Protein AF-A0A6J4NUJ6-F1 (afdb_monomer_lite)

Radius of gyration: 18.89 Å; chains: 1; bounding box: 30×13×58 Å

Organism: NCBI:txid349277

pLDDT: mean 87.41, std 11.3, range [56.84, 98.62]

InterPro domains:
  IPR001343 RTX calcium-binding nonapeptide repeat [PF00353] (29-56)
  IPR011049 Serralysin-like metalloprotease, C-terminal [SSF51120] (19-55)

Structure (mmCIF, N/CA/C/O backbone):
data_AF-A0A6J4NUJ6-F1
#
_entry.id   AF-A0A6J4NUJ6-F1
#
loop_
_atom_site.group_PDB
_atom_site.id
_atom_site.type_symbol
_atom_site.label_atom_id
_atom_site.label_alt_id
_atom_site.label_comp_id
_atom_site.label_asym_id
_atom_site.label_entity_id
_atom_site.label_seq_id
_atom_site.pdbx_PDB_ins_code
_atom_site.Cartn_x
_atom_site.Cartn_y
_atom_site.Cartn_z
_atom_site.occupancy
_atom_site.B_iso_or_equiv
_atom_site.auth_seq_id
_atom_site.auth_comp_id
_atom_site.auth_asym_id
_atom_site.auth_atom_id
_atom_site.pdbx_PDB_model_num
ATOM 1 N N . MET A 1 1 ? -13.004 0.398 45.077 1.00 61.19 1 MET A N 1
ATOM 2 C CA . MET A 1 1 ? -13.696 -0.654 44.297 1.00 61.19 1 MET A CA 1
ATOM 3 C C . MET A 1 1 ? -14.535 -0.096 43.142 1.00 61.19 1 MET A C 1
ATOM 5 O O . MET A 1 1 ? -14.323 -0.533 42.024 1.00 61.19 1 MET A O 1
ATOM 9 N N . ARG A 1 2 ? -15.417 0.905 43.340 1.00 73.31 2 ARG A N 1
ATOM 10 C CA . ARG A 1 2 ? -16.219 1.494 42.234 1.00 73.31 2 ARG A CA 1
ATOM 11 C C . ARG A 1 2 ? -15.392 2.241 41.170 1.00 73.31 2 ARG A C 1
ATOM 13 O O . ARG A 1 2 ? -15.607 2.049 39.984 1.00 73.31 2 ARG A O 1
ATOM 20 N N . ARG A 1 3 ? -14.408 3.046 41.593 1.00 74.38 3 ARG A N 1
ATOM 21 C CA . ARG A 1 3 ? -13.494 3.775 40.686 1.00 74.38 3 ARG A CA 1
ATOM 22 C C . ARG A 1 3 ? -12.533 2.853 39.934 1.00 74.38 3 ARG A C 1
ATOM 24 O O . ARG A 1 3 ? -12.306 3.043 38.750 1.00 74.38 3 ARG A O 1
ATOM 31 N N . THR A 1 4 ? -11.999 1.844 40.619 1.00 79.44 4 THR A N 1
ATOM 32 C CA . THR A 1 4 ? -11.104 0.844 40.022 1.00 79.44 4 THR A CA 1
ATOM 33 C C . THR A 1 4 ? -11.836 -0.060 39.031 1.00 79.44 4 THR A C 1
ATOM 35 O O . THR A 1 4 ? -11.288 -0.350 37.977 1.00 79.44 4 THR A O 1
ATOM 38 N N . GLY A 1 5 ? -13.089 -0.438 39.317 1.00 83.56 5 GLY A N 1
ATOM 39 C CA . GLY A 1 5 ? -13.942 -1.144 38.355 1.00 83.56 5 GLY A CA 1
ATOM 40 C C . GLY A 1 5 ? -14.222 -0.312 37.102 1.00 83.56 5 GLY A C 1
ATOM 41 O O . GLY A 1 5 ? -14.059 -0.817 35.999 1.00 83.56 5 GLY A O 1
ATOM 42 N N . LEU A 1 6 ? -14.544 0.977 37.271 1.00 89.25 6 LEU A N 1
ATOM 43 C CA . LEU A 1 6 ? -14.779 1.895 36.150 1.00 89.25 6 LEU A CA 1
ATOM 44 C C . LEU A 1 6 ? -13.533 2.077 35.269 1.00 89.25 6 LEU A C 1
ATOM 46 O O . LEU A 1 6 ? -13.637 2.061 34.044 1.00 89.25 6 LEU A O 1
ATOM 50 N N . LEU A 1 7 ? -12.357 2.212 35.890 1.00 89.75 7 LEU A N 1
ATOM 51 C CA . LEU A 1 7 ? -11.079 2.282 35.180 1.00 89.75 7 LEU A CA 1
ATOM 52 C C . LEU A 1 7 ? -10.843 1.019 34.351 1.00 89.75 7 LEU A C 1
ATOM 54 O O . LEU A 1 7 ? -10.614 1.132 33.157 1.00 89.75 7 LEU A O 1
ATOM 58 N N . LEU A 1 8 ? -10.990 -0.172 34.938 1.00 90.44 8 LEU A N 1
ATOM 59 C CA . LEU A 1 8 ? -10.809 -1.436 34.215 1.00 90.44 8 LEU A CA 1
ATOM 60 C C . LEU A 1 8 ? -11.775 -1.582 33.032 1.00 90.44 8 LEU A C 1
ATOM 62 O O . LEU A 1 8 ? -11.356 -1.991 31.951 1.00 90.44 8 LEU A O 1
ATOM 66 N N . THR A 1 9 ? -13.046 -1.207 33.204 1.00 93.00 9 THR A N 1
ATOM 67 C CA . THR A 1 9 ? -14.023 -1.234 32.105 1.00 93.00 9 THR A CA 1
ATOM 68 C C . THR A 1 9 ? -13.692 -0.229 31.006 1.00 93.00 9 THR A C 1
ATOM 70 O O . THR A 1 9 ? -13.811 -0.558 29.830 1.00 93.00 9 THR A O 1
ATOM 73 N N . ALA A 1 10 ? -13.233 0.973 31.363 1.00 91.56 10 ALA A N 1
ATOM 74 C CA . ALA A 1 10 ? -12.833 1.984 30.389 1.00 91.56 10 ALA A CA 1
ATOM 75 C C . ALA A 1 10 ? -11.598 1.534 29.594 1.00 91.56 10 ALA A C 1
ATOM 77 O O . ALA A 1 10 ? -11.575 1.666 28.372 1.00 91.56 10 ALA A O 1
ATOM 78 N N . THR A 1 11 ? -10.608 0.932 30.261 1.00 91.56 11 THR A N 1
ATOM 79 C CA . THR A 1 11 ? -9.425 0.376 29.595 1.00 91.56 11 THR A CA 1
ATOM 80 C C . THR A 1 11 ? -9.806 -0.773 28.665 1.00 91.56 11 THR A C 1
ATOM 82 O O . THR A 1 11 ? -9.341 -0.813 27.531 1.00 91.56 11 THR A O 1
ATOM 85 N N . ALA A 1 12 ? -10.690 -1.678 29.095 1.00 88.62 12 ALA A N 1
ATOM 86 C CA . ALA A 1 12 ? -11.160 -2.779 28.255 1.00 88.62 12 ALA A CA 1
ATOM 87 C C . ALA A 1 12 ? -11.899 -2.279 26.999 1.00 88.62 12 ALA A C 1
ATOM 89 O O . ALA A 1 12 ? -11.633 -2.763 25.901 1.00 88.62 12 ALA A O 1
ATOM 90 N N . LEU A 1 13 ? -12.768 -1.272 27.137 1.00 86.81 13 LEU A N 1
ATOM 91 C CA . LEU A 1 13 ? -13.467 -0.650 26.007 1.00 86.81 13 LEU A CA 1
ATOM 92 C C . LEU A 1 13 ? -12.500 0.032 25.031 1.00 86.81 13 LEU A C 1
ATOM 94 O O . LEU A 1 13 ? -12.664 -0.100 23.820 1.00 86.81 13 LEU A O 1
ATOM 98 N N . LEU A 1 14 ? -11.470 0.713 25.542 1.00 85.19 14 LEU A N 1
ATOM 99 C CA . LEU A 1 14 ? -10.451 1.351 24.708 1.00 85.19 14 LEU A CA 1
ATOM 100 C C . LEU A 1 14 ? -9.652 0.321 23.893 1.00 85.19 14 LEU A C 1
ATOM 102 O O . LEU A 1 14 ? -9.418 0.531 22.706 1.00 85.19 14 LEU A O 1
ATOM 106 N N . MET A 1 15 ? -9.284 -0.811 24.500 1.00 82.69 15 MET A N 1
ATOM 107 C CA . MET A 1 15 ? -8.567 -1.892 23.810 1.00 82.69 15 MET A CA 1
ATOM 108 C C . MET A 1 15 ? -9.413 -2.517 22.693 1.00 82.69 15 MET A C 1
ATOM 110 O O . MET A 1 15 ? -8.894 -2.794 21.615 1.00 82.69 15 MET A O 1
ATOM 114 N N . VAL A 1 16 ? -10.721 -2.692 22.917 1.00 82.50 16 VAL A N 1
ATOM 115 C CA . VAL A 1 16 ? -11.653 -3.185 21.886 1.00 82.50 16 VAL A CA 1
ATOM 116 C C . VAL A 1 16 ? -11.806 -2.175 20.747 1.00 82.50 16 VAL A C 1
ATOM 118 O O . VAL A 1 16 ? -11.783 -2.566 19.583 1.00 82.50 16 VAL A O 1
ATOM 121 N N . ALA A 1 17 ? -11.912 -0.881 21.058 1.00 76.75 17 ALA A N 1
ATOM 122 C CA . ALA A 1 17 ? -12.024 0.168 20.045 1.00 76.75 17 ALA A CA 1
ATOM 123 C C . ALA A 1 17 ? -10.765 0.271 19.163 1.00 76.75 17 ALA A C 1
ATOM 125 O O . ALA A 1 17 ? -10.873 0.451 17.952 1.00 76.75 17 ALA A O 1
ATOM 126 N N . LEU A 1 18 ? -9.576 0.111 19.753 1.00 70.19 18 LEU A N 1
ATOM 127 C CA . LEU A 1 18 ? -8.297 0.140 19.035 1.00 70.19 18 LEU A CA 1
ATOM 128 C C . LEU A 1 18 ? -8.028 -1.136 18.223 1.00 70.19 18 LEU A C 1
ATOM 130 O O . LEU A 1 18 ? -7.305 -1.080 17.236 1.00 70.19 18 LEU A O 1
ATOM 134 N N . ALA A 1 19 ? -8.616 -2.277 18.592 1.00 68.44 19 ALA A N 1
ATOM 135 C CA . ALA A 1 19 ? -8.475 -3.520 17.830 1.00 68.44 19 ALA A CA 1
ATOM 136 C C . ALA A 1 19 ? -9.220 -3.498 16.478 1.00 68.44 19 ALA A C 1
ATOM 138 O O . ALA A 1 19 ? -8.960 -4.343 15.623 1.00 68.44 19 ALA A O 1
ATOM 139 N N . GLY A 1 20 ? -10.147 -2.551 16.285 1.00 63.09 20 GLY A N 1
ATOM 140 C CA . GLY A 1 20 ? -10.967 -2.421 15.078 1.00 63.09 20 GLY A CA 1
ATOM 141 C C . GLY A 1 20 ? -10.485 -1.381 14.064 1.00 63.09 20 GLY A C 1
ATOM 142 O O . GLY A 1 20 ? -11.119 -1.227 13.021 1.00 63.09 20 GLY A O 1
ATOM 143 N N . THR A 1 21 ? -9.405 -0.644 14.332 1.00 64.44 21 THR A N 1
ATOM 144 C CA . THR A 1 21 ? -8.922 0.362 13.382 1.00 64.44 21 THR A CA 1
ATOM 145 C C . THR A 1 21 ? -8.075 -0.304 12.300 1.00 64.44 21 THR A C 1
ATOM 147 O O . THR A 1 21 ? -6.975 -0.798 12.539 1.00 64.44 21 THR A O 1
ATOM 150 N N . ALA A 1 22 ? -8.588 -0.319 11.070 1.00 66.81 22 ALA A N 1
ATOM 151 C CA . ALA A 1 22 ? -7.775 -0.624 9.900 1.00 66.81 22 ALA A CA 1
ATOM 152 C C . ALA A 1 22 ? -6.786 0.536 9.706 1.00 66.81 22 ALA A C 1
ATOM 154 O O . ALA A 1 22 ? -7.155 1.598 9.204 1.00 66.81 22 ALA A O 1
ATOM 155 N N . LEU A 1 23 ? -5.550 0.363 10.182 1.00 73.00 23 LEU A N 1
ATOM 156 C CA . LEU A 1 23 ? -4.487 1.340 9.974 1.00 73.00 23 LEU A CA 1
ATOM 157 C C . LEU A 1 23 ? -4.183 1.412 8.476 1.00 73.00 23 LEU A C 1
ATOM 159 O O . LE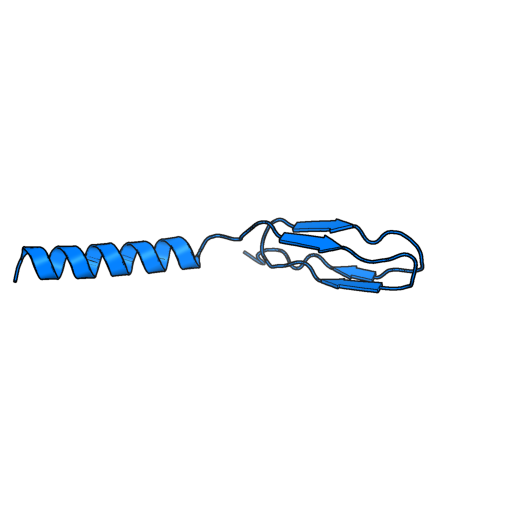U A 1 23 ? -3.990 0.370 7.851 1.00 73.00 23 LEU A O 1
ATOM 163 N N . ALA A 1 24 ? -4.141 2.619 7.912 1.00 84.19 24 ALA A N 1
ATOM 164 C CA . ALA A 1 24 ? -3.753 2.761 6.521 1.00 84.19 24 ALA A CA 1
ATOM 165 C C . ALA A 1 24 ? -2.275 2.388 6.362 1.00 84.19 24 ALA A C 1
ATOM 167 O O . ALA A 1 24 ? -1.424 2.989 7.023 1.00 84.19 24 ALA A O 1
ATOM 168 N N . ALA A 1 25 ? -1.970 1.386 5.537 1.00 89.06 25 ALA A N 1
ATOM 169 C CA . ALA A 1 25 ? -0.597 0.933 5.339 1.00 89.06 25 ALA A CA 1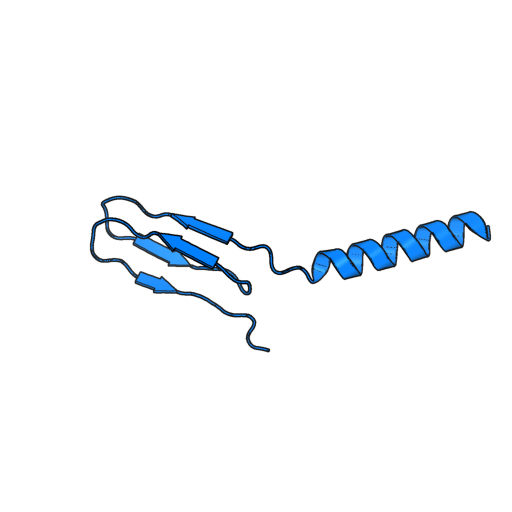
ATOM 170 C C . ALA A 1 25 ? 0.017 1.549 4.080 1.00 89.06 25 ALA A C 1
ATOM 172 O O . ALA A 1 25 ? -0.661 1.725 3.068 1.00 89.06 25 ALA A O 1
ATOM 173 N N . THR A 1 26 ? 1.321 1.814 4.131 1.00 94.81 26 THR A N 1
ATOM 174 C CA . THR A 1 26 ? 2.128 2.109 2.945 1.00 94.81 26 THR A CA 1
ATOM 175 C C . THR A 1 26 ? 3.032 0.914 2.681 1.00 94.81 26 THR A C 1
ATOM 177 O O . THR A 1 26 ? 3.795 0.514 3.561 1.00 94.81 26 THR A O 1
ATOM 180 N N . VAL A 1 27 ? 2.928 0.336 1.488 1.00 95.38 27 VAL A N 1
ATOM 181 C CA . VAL A 1 27 ? 3.744 -0.792 1.028 1.00 95.38 27 VAL A CA 1
ATOM 182 C C . VAL A 1 27 ? 4.530 -0.326 -0.192 1.00 95.38 27 VAL A C 1
ATOM 184 O O . VAL A 1 27 ? 3.929 0.078 -1.187 1.00 95.38 27 VAL A O 1
ATOM 187 N N . GLU A 1 28 ? 5.856 -0.358 -0.113 1.00 97.94 28 GLU A N 1
ATOM 188 C CA . GLU A 1 28 ? 6.746 0.102 -1.182 1.00 97.94 28 GLU A CA 1
ATOM 189 C C . GLU A 1 28 ? 7.624 -1.045 -1.689 1.00 97.94 28 GLU A C 1
ATOM 191 O O . GLU A 1 28 ? 8.092 -1.862 -0.894 1.00 97.94 28 GLU A O 1
ATOM 196 N N . GLY A 1 29 ? 7.787 -1.104 -3.007 1.00 97.62 29 GLY A N 1
ATOM 197 C CA . GLY A 1 29 ? 8.715 -1.979 -3.713 1.00 97.62 29 GLY A CA 1
ATOM 198 C C . GLY A 1 29 ? 10.054 -1.299 -4.007 1.00 97.62 29 GLY A C 1
ATOM 199 O O . GLY A 1 29 ? 10.433 -0.328 -3.344 1.00 97.62 29 GLY A O 1
ATOM 200 N N . ASP A 1 30 ? 10.746 -1.787 -5.028 1.00 98.00 30 ASP A N 1
ATOM 201 C CA . ASP A 1 30 ? 11.997 -1.262 -5.567 1.00 98.00 30 ASP A CA 1
ATOM 202 C C . ASP A 1 30 ? 12.022 -1.337 -7.109 1.00 98.00 30 ASP A C 1
ATOM 204 O O . ASP A 1 30 ? 10.994 -1.483 -7.755 1.00 98.00 30 ASP A O 1
ATOM 208 N N . ASP A 1 31 ? 13.187 -1.141 -7.733 1.00 98.31 31 ASP A N 1
ATOM 209 C CA . ASP A 1 31 ? 13.308 -1.167 -9.200 1.00 98.31 31 ASP A CA 1
ATOM 210 C C . ASP A 1 31 ? 13.292 -2.597 -9.795 1.00 98.31 31 ASP A C 1
ATOM 212 O O . ASP A 1 31 ? 13.488 -2.761 -11.005 1.00 98.31 31 ASP A O 1
ATOM 216 N N . GLY A 1 32 ? 13.139 -3.635 -8.963 1.00 98.25 32 GLY A N 1
ATOM 217 C CA . GLY A 1 32 ? 13.059 -5.033 -9.372 1.00 98.25 32 GLY A CA 1
ATOM 218 C C . GLY A 1 32 ? 11.662 -5.630 -9.191 1.00 98.25 32 GLY A C 1
ATOM 219 O O . GLY A 1 32 ? 10.788 -5.063 -8.561 1.00 98.25 32 GLY A O 1
ATOM 220 N N . ASN A 1 33 ? 11.462 -6.845 -9.705 1.00 98.62 33 ASN A N 1
ATOM 221 C CA . ASN A 1 33 ? 10.163 -7.518 -9.631 1.00 98.62 33 ASN A CA 1
ATOM 222 C C . ASN A 1 33 ? 9.768 -7.820 -8.173 1.00 98.62 33 ASN A C 1
ATOM 224 O O . ASN A 1 33 ? 10.473 -8.561 -7.473 1.00 98.62 33 ASN A O 1
ATOM 228 N N . ASN A 1 34 ? 8.623 -7.311 -7.722 1.00 98.12 34 ASN A N 1
ATOM 229 C CA . ASN A 1 34 ? 8.157 -7.463 -6.347 1.00 98.12 34 ASN A CA 1
ATOM 230 C C . ASN A 1 34 ? 6.796 -8.169 -6.220 1.00 98.12 34 ASN A C 1
ATOM 232 O O . ASN A 1 34 ? 5.894 -8.043 -7.049 1.00 98.12 34 ASN A O 1
ATOM 236 N N . GLU A 1 35 ? 6.617 -8.863 -5.090 1.00 98.19 35 GLU 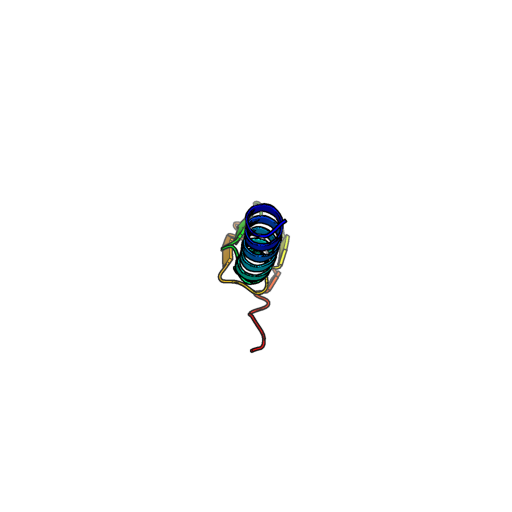A N 1
ATOM 237 C CA . GLU A 1 35 ? 5.313 -9.329 -4.609 1.00 98.19 35 GLU A CA 1
ATOM 238 C C . GLU A 1 35 ? 4.863 -8.478 -3.417 1.00 98.19 35 GLU A C 1
ATOM 240 O O . GLU A 1 35 ? 5.402 -8.572 -2.311 1.00 98.19 35 GLU A O 1
ATOM 245 N N . LEU A 1 36 ? 3.846 -7.647 -3.628 1.00 97.75 36 LEU A N 1
ATOM 246 C CA . LEU A 1 36 ? 3.383 -6.660 -2.658 1.00 97.75 36 LEU A CA 1
ATOM 247 C C . LEU A 1 36 ? 2.001 -7.044 -2.139 1.00 97.75 36 LEU A C 1
ATOM 249 O O . LEU A 1 36 ? 1.054 -7.245 -2.904 1.00 97.75 36 LEU A O 1
ATOM 253 N N . ARG A 1 37 ? 1.856 -7.117 -0.814 1.00 95.50 37 ARG A N 1
ATOM 254 C CA . ARG A 1 37 ? 0.591 -7.478 -0.166 1.00 95.50 37 ARG A CA 1
ATOM 255 C C . ARG A 1 37 ? 0.149 -6.389 0.799 1.00 95.50 37 ARG A C 1
ATOM 257 O O . ARG A 1 37 ? 0.806 -6.150 1.808 1.00 95.50 37 ARG A O 1
ATOM 264 N 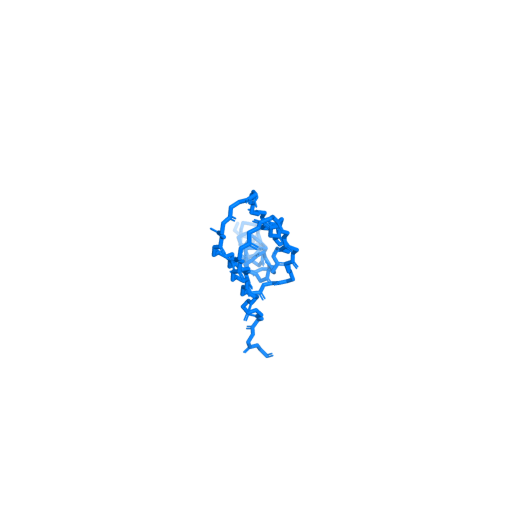N . GLY A 1 38 ? -0.989 -5.779 0.488 1.00 92.81 38 GLY A N 1
ATOM 265 C CA . GLY A 1 38 ? -1.682 -4.843 1.363 1.00 92.81 38 GLY A CA 1
ATOM 266 C C . GLY A 1 38 ? -2.301 -5.524 2.585 1.00 92.81 38 GLY A C 1
ATOM 267 O O . GLY A 1 38 ? -2.160 -6.730 2.821 1.00 92.81 38 GLY A O 1
ATOM 268 N N . THR A 1 39 ? -3.015 -4.739 3.374 1.00 90.38 39 THR A N 1
ATOM 269 C CA . THR A 1 39 ? -3.728 -5.174 4.566 1.00 90.38 39 THR A CA 1
ATOM 270 C C . THR A 1 39 ? -5.228 -5.301 4.286 1.00 90.38 39 THR A C 1
ATOM 272 O O . THR A 1 39 ? -5.705 -5.210 3.154 1.00 90.38 39 THR A O 1
ATOM 275 N N . ARG A 1 40 ? -5.996 -5.581 5.346 1.00 88.00 40 ARG A N 1
ATOM 276 C CA . ARG A 1 40 ? -7.464 -5.543 5.301 1.00 88.00 40 ARG A CA 1
ATOM 277 C C . ARG A 1 40 ? -8.020 -4.113 5.294 1.00 88.00 40 ARG A C 1
ATOM 279 O O . ARG A 1 40 ? -9.225 -3.941 5.131 1.00 88.00 40 ARG A O 1
ATOM 286 N N . GLY A 1 41 ? -7.171 -3.116 5.539 1.00 87.25 41 GLY A N 1
ATOM 287 C CA . GLY A 1 41 ? -7.522 -1.703 5.550 1.00 87.25 41 GLY A CA 1
ATOM 288 C C . GLY A 1 41 ? -7.253 -1.009 4.215 1.00 87.25 41 GLY A C 1
ATOM 289 O O . GLY A 1 41 ? -6.840 -1.649 3.252 1.00 87.25 41 GLY A O 1
ATOM 290 N N . PRO A 1 42 ? -7.507 0.308 4.141 1.00 88.88 42 PRO A N 1
ATOM 291 C CA . PRO A 1 42 ? -7.071 1.124 3.015 1.00 88.88 42 PRO A CA 1
ATOM 292 C C . PRO A 1 42 ? -5.542 1.126 2.939 1.00 88.88 42 PRO A C 1
ATOM 294 O O . PRO A 1 42 ? -4.891 1.500 3.906 1.00 88.88 42 PRO A O 1
ATOM 297 N N . ASP A 1 43 ? -4.957 0.762 1.804 1.00 92.94 43 ASP A N 1
ATOM 298 C CA . ASP A 1 43 ? -3.502 0.758 1.637 1.00 92.94 43 ASP A CA 1
ATOM 299 C C . ASP A 1 43 ? -3.075 1.689 0.498 1.00 92.94 43 ASP A C 1
ATOM 301 O O . ASP A 1 43 ? -3.806 1.897 -0.471 1.00 92.94 43 ASP A O 1
ATOM 305 N N . THR A 1 44 ? -1.853 2.203 0.590 1.00 95.38 44 THR A N 1
ATOM 306 C CA . THR A 1 44 ? -1.109 2.774 -0.535 1.00 95.38 44 THR A CA 1
ATOM 307 C C . THR A 1 44 ? -0.009 1.793 -0.911 1.00 95.38 44 THR A C 1
ATOM 309 O O . THR A 1 44 ? 0.882 1.534 -0.107 1.00 95.38 44 THR A O 1
ATOM 312 N N . ILE A 1 45 ? -0.059 1.248 -2.127 1.00 96.56 45 ILE A N 1
ATOM 313 C CA . ILE A 1 45 ? 0.969 0.337 -2.641 1.00 96.56 45 ILE A CA 1
ATOM 314 C C . ILE A 1 45 ? 1.713 1.039 -3.780 1.00 96.56 45 ILE A C 1
ATOM 316 O O . ILE A 1 45 ? 1.086 1.483 -4.743 1.00 96.56 45 ILE A O 1
ATOM 320 N N . ARG A 1 46 ? 3.037 1.162 -3.664 1.00 97.88 46 ARG A N 1
ATOM 321 C CA . ARG A 1 46 ? 3.929 1.780 -4.658 1.00 97.88 46 ARG A CA 1
ATOM 322 C C . ARG A 1 46 ? 4.948 0.741 -5.107 1.00 97.88 46 ARG A C 1
ATOM 324 O O . ARG A 1 46 ? 5.870 0.452 -4.360 1.00 97.88 46 ARG A O 1
ATOM 331 N N . ALA A 1 47 ? 4.751 0.168 -6.291 1.00 97.31 47 ALA A N 1
ATOM 332 C CA . ALA A 1 47 ? 5.578 -0.947 -6.750 1.00 97.31 47 ALA A CA 1
ATOM 333 C C . ALA A 1 47 ? 6.932 -0.520 -7.335 1.00 97.31 47 ALA A C 1
ATOM 335 O O . ALA A 1 47 ? 7.934 -1.126 -7.008 1.00 97.31 47 ALA A O 1
ATOM 336 N N . PHE A 1 48 ? 6.960 0.615 -8.042 1.00 96.88 48 PHE A N 1
ATOM 337 C CA . PHE A 1 48 ? 8.108 1.134 -8.793 1.00 96.88 48 PHE A CA 1
ATOM 338 C C . PHE A 1 48 ? 8.409 0.352 -10.080 1.00 96.88 48 PHE A C 1
ATOM 340 O O . PHE A 1 48 ? 7.548 0.368 -10.962 1.00 96.88 48 PHE A O 1
ATOM 347 N N . GLY A 1 49 ? 9.633 -0.139 -10.276 1.00 96.19 49 GLY A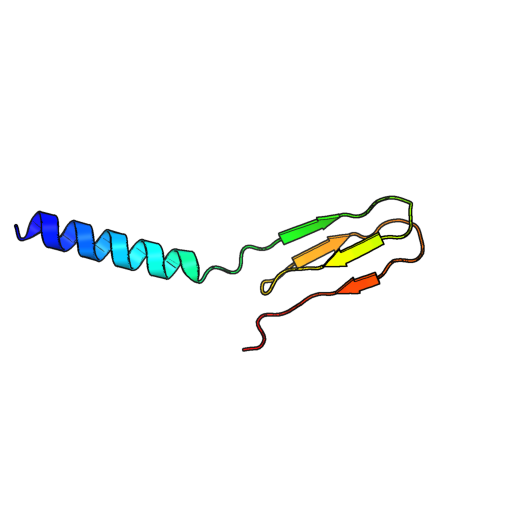 N 1
ATOM 348 C CA . GLY A 1 49 ? 10.104 -0.684 -11.551 1.00 96.19 49 GLY A CA 1
ATOM 349 C C . GLY A 1 49 ? 10.140 -2.209 -11.547 1.00 96.19 49 GLY A C 1
ATOM 350 O O . GLY A 1 49 ? 10.343 -2.813 -10.511 1.00 96.19 49 GLY A O 1
ATOM 351 N N . GLY A 1 50 ? 10.014 -2.829 -12.721 1.00 98.12 50 GLY A N 1
ATOM 352 C CA . GLY A 1 50 ? 9.975 -4.289 -12.848 1.00 98.12 50 GLY A CA 1
ATOM 353 C C . GLY A 1 50 ? 8.575 -4.824 -13.151 1.00 98.12 50 GLY A C 1
ATOM 354 O O . GLY A 1 50 ? 7.634 -4.065 -13.385 1.00 98.12 50 GLY A O 1
ATOM 355 N N . ASP A 1 51 ? 8.464 -6.151 -13.218 1.00 98.44 51 ASP A N 1
ATOM 356 C CA . ASP A 1 51 ? 7.197 -6.869 -13.388 1.00 98.44 51 ASP A CA 1
ATOM 357 C C . ASP A 1 51 ? 6.641 -7.268 -12.015 1.00 98.44 51 ASP A C 1
ATOM 359 O O . ASP A 1 51 ? 7.011 -8.302 -11.447 1.00 98.44 51 ASP A O 1
ATOM 363 N N . ASP A 1 52 ? 5.742 -6.440 -11.485 1.00 98.50 52 ASP A N 1
ATOM 364 C CA . ASP A 1 52 ? 5.229 -6.574 -10.122 1.00 98.50 52 ASP A CA 1
ATOM 365 C C . ASP A 1 52 ? 3.881 -7.287 -10.027 1.00 98.50 52 ASP A C 1
ATOM 367 O O . ASP A 1 52 ? 3.007 -7.186 -10.893 1.00 98.50 52 ASP A O 1
ATOM 371 N N . THR A 1 53 ? 3.657 -7.932 -8.883 1.00 98.00 53 THR A N 1
ATOM 372 C CA . THR A 1 53 ? 2.335 -8.407 -8.465 1.00 98.00 53 THR A CA 1
ATOM 373 C C . THR A 1 53 ? 1.929 -7.732 -7.162 1.00 98.00 53 THR A C 1
ATOM 375 O O . THR A 1 53 ? 2.506 -7.985 -6.107 1.00 98.00 53 THR A O 1
ATOM 378 N N . ALA A 1 54 ? 0.879 -6.912 -7.213 1.00 96.25 54 ALA A N 1
ATOM 379 C CA . ALA A 1 54 ? 0.325 -6.233 -6.046 1.00 96.25 54 ALA A CA 1
ATOM 380 C C . ALA A 1 54 ? -1.080 -6.748 -5.702 1.00 96.25 54 ALA A C 1
ATOM 382 O O . ALA A 1 54 ? -1.958 -6.835 -6.563 1.00 96.25 54 ALA A O 1
ATOM 383 N N . ARG A 1 55 ? -1.321 -7.048 -4.420 1.00 94.75 55 ARG A N 1
ATOM 384 C CA . ARG A 1 55 ? -2.618 -7.514 -3.911 1.00 94.75 55 ARG A CA 1
ATOM 385 C C . ARG A 1 55 ? -3.090 -6.692 -2.716 1.00 94.75 55 ARG A C 1
ATOM 387 O O . ARG A 1 55 ? -2.557 -6.833 -1.617 1.00 94.75 55 ARG A O 1
ATOM 394 N N . GLY A 1 56 ? -4.165 -5.927 -2.901 1.00 92.06 56 GLY A N 1
ATOM 395 C CA . GLY A 1 56 ? -4.982 -5.422 -1.792 1.00 92.06 56 GLY A CA 1
ATOM 396 C C . GLY A 1 56 ? -5.862 -6.541 -1.228 1.00 92.06 56 GLY A C 1
ATOM 397 O O . GLY A 1 56 ? -6.424 -7.321 -2.002 1.00 92.06 56 GLY A O 1
ATOM 398 N N . LEU A 1 57 ? -5.961 -6.674 0.101 1.00 88.69 57 LEU A N 1
ATOM 399 C CA . LEU A 1 57 ? -6.775 -7.741 0.707 1.00 88.69 57 LEU A CA 1
ATOM 400 C C . LEU A 1 57 ? -8.223 -7.303 0.943 1.00 88.69 57 LEU A C 1
ATOM 402 O O . LEU A 1 57 ? -9.117 -8.142 0.849 1.00 88.69 57 LEU A O 1
ATOM 406 N N . GLY A 1 58 ? -8.455 -6.016 1.221 1.00 80.31 58 GLY A N 1
ATOM 407 C CA . GLY A 1 58 ? -9.776 -5.501 1.581 1.00 80.31 58 GLY A CA 1
ATOM 408 C C . GLY A 1 58 ? -10.309 -6.093 2.894 1.00 80.31 58 GLY A C 1
ATOM 409 O O . GLY A 1 58 ? -9.788 -7.074 3.435 1.00 80.31 58 GLY A O 1
ATOM 410 N N . SER A 1 59 ? -11.358 -5.494 3.452 1.00 74.81 59 SER A N 1
ATOM 411 C CA . SER A 1 59 ? -11.896 -5.931 4.747 1.00 74.81 59 SER A CA 1
ATOM 412 C C . SER A 1 59 ? -12.710 -7.225 4.658 1.00 74.81 59 SER A C 1
ATOM 414 O O . SER A 1 59 ? -12.857 -7.910 5.669 1.00 74.81 59 SER A O 1
ATOM 416 N N . GLY A 1 60 ? -13.185 -7.604 3.465 1.00 67.25 60 GLY A N 1
ATOM 417 C CA . GLY A 1 60 ? -14.027 -8.788 3.258 1.00 67.25 60 GLY A CA 1
ATOM 418 C C . GLY A 1 60 ? -15.352 -8.749 4.031 1.00 67.25 60 GLY A C 1
ATOM 419 O O . GLY A 1 60 ? -15.922 -9.810 4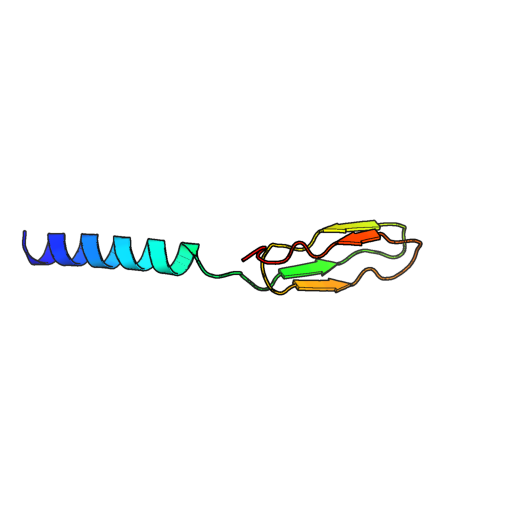.276 1.00 67.25 60 GLY A O 1
ATOM 420 N N . ALA A 1 61 ? -15.785 -7.555 4.447 1.00 56.84 61 ALA A N 1
ATOM 421 C CA . ALA A 1 61 ? -17.029 -7.294 5.166 1.00 56.84 61 ALA A CA 1
ATOM 422 C C . ALA A 1 61 ? -18.109 -6.766 4.218 1.00 56.84 61 ALA A C 1
ATOM 424 O O . ALA A 1 61 ? -17.743 -5.990 3.304 1.00 56.84 61 ALA A O 1
#

Secondary structure (DSSP, 8-state):
-HHHHHHHHHHHHHHHHHHT--PPEEEE--SS--EEE--SS-EEEE--SSS-EEE------

Sequence (61 aa):
MRRTGLLLTATALLMVALAGTALAATVEGDDGNNELRGTRGPDTIRAFGGDDTARGLGSGA

Foldseek 3Di:
DVVVVVVVVVVVVVVVVVVPDPDEEEAEADQEEEEAEADLHHYHYHHHHYNYDYDYPHVPD